Protein AF-A0A4Q9PY47-F1 (afdb_monomer_lite)

pLDDT: mean 70.6, std 14.13, range [43.62, 92.81]

Organism: NCBI:txid114155

Sequence (101 aa):
MMPSHHVLSIPSIPAPPPISRPSSLVEDSPKKPLTLACFFCRKRKIACQSPPASSRDRTCNQCAKRKLKCVYPSTSRRGIRPRVYDVIDEPYRRPALPLSH

Radius of gyration: 27.5 Å; chains: 1; bounding box: 55×86×50 Å

Foldseek 3Di:
DDDDDDPDDDPPDPDPDPPPDPPPPPPPPVPPPPFAAWPVCVVVVHDFDFDPPPDPQSATPVCVVVVHRTHGDPDDPPPDDPDPVNVVPCPDDDDDDDDDD

Secondary structure (DSSP, 8-state):
--------PPP-PPPPP-----------S------PPPHHHHHHT----PPPTT-TT---HHHHTTT------SS--TT-PPPGGGGTT-TTS--------

Structure (mmCIF, N/CA/C/O backbone):
data_AF-A0A4Q9PY47-F1
#
_entry.id   AF-A0A4Q9PY47-F1
#
loop_
_atom_site.group_PDB
_atom_site.id
_atom_site.type_symbol
_atom_site.label_atom_id
_atom_site.label_alt_id
_atom_site.label_comp_id
_atom_site.label_asym_id
_atom_site.label_entity_id
_atom_site.label_seq_id
_atom_site.pdbx_PDB_ins_code
_atom_site.Cartn_x
_atom_site.Cartn_y
_atom_site.Cartn_z
_atom_site.occupancy
_atom_site.B_iso_or_equiv
_atom_site.auth_seq_id
_atom_site.auth_comp_id
_atom_site.auth_asym_id
_atom_site.auth_atom_id
_atom_site.pdbx_PDB_model_num
ATOM 1 N N . MET A 1 1 ? -2.236 62.092 -21.801 1.00 59.41 1 MET A N 1
ATOM 2 C CA . MET A 1 1 ? -0.802 61.743 -21.690 1.00 59.41 1 MET A CA 1
ATOM 3 C C . MET A 1 1 ? -0.688 60.806 -20.491 1.00 59.41 1 MET A C 1
ATOM 5 O O . MET A 1 1 ? -1.135 61.198 -19.424 1.00 59.41 1 MET A O 1
ATOM 9 N N . MET A 1 2 ? -0.288 59.545 -20.679 1.00 57.28 2 MET A N 1
ATOM 10 C CA . MET A 1 2 ? -0.333 58.509 -19.626 1.00 57.28 2 MET A CA 1
ATOM 11 C C . MET A 1 2 ? 0.831 58.659 -18.630 1.00 57.28 2 MET A C 1
ATOM 13 O O . MET A 1 2 ? 1.906 59.088 -19.051 1.00 57.28 2 MET A O 1
ATOM 17 N N . PRO A 1 3 ? 0.660 58.309 -17.340 1.00 64.12 3 PRO A N 1
ATOM 18 C CA . PRO A 1 3 ? 1.744 58.362 -16.366 1.00 64.12 3 PRO A CA 1
ATOM 19 C C . PRO A 1 3 ? 2.760 57.240 -16.624 1.00 64.12 3 PRO A C 1
ATOM 21 O O . PRO A 1 3 ? 2.416 56.060 -16.678 1.00 64.12 3 PRO A O 1
ATOM 24 N N . SER A 1 4 ? 4.029 57.617 -16.784 1.00 62.66 4 SER A N 1
ATOM 25 C CA . SER A 1 4 ? 5.147 56.680 -16.903 1.00 62.66 4 SER A CA 1
ATOM 26 C C . SER A 1 4 ? 5.374 55.963 -15.574 1.00 62.66 4 SER A C 1
ATOM 28 O O . SER A 1 4 ? 5.836 56.562 -14.604 1.00 62.66 4 SER A O 1
ATOM 30 N N . HIS A 1 5 ? 5.072 54.669 -15.525 1.00 64.31 5 HIS A N 1
ATOM 31 C CA . HIS A 1 5 ? 5.438 53.822 -14.395 1.00 64.31 5 HIS A CA 1
ATOM 32 C C . HIS A 1 5 ? 6.941 53.525 -14.457 1.00 64.31 5 HIS A C 1
ATOM 34 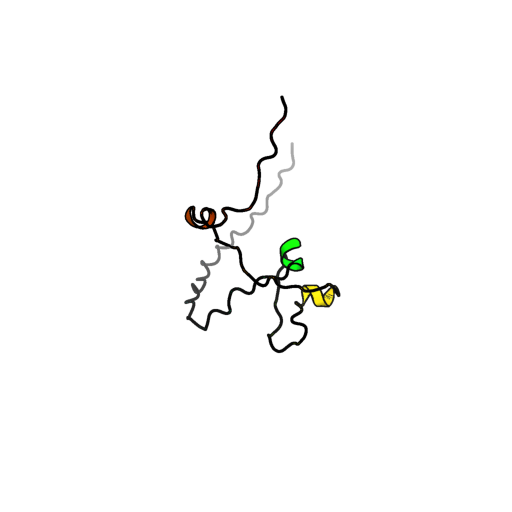O O . HIS A 1 5 ? 7.410 52.832 -15.360 1.00 64.31 5 HIS A O 1
ATOM 40 N N . HIS A 1 6 ? 7.707 54.053 -13.502 1.00 67.94 6 HIS A N 1
ATOM 41 C CA . HIS A 1 6 ? 9.121 53.726 -13.355 1.00 67.94 6 HIS A CA 1
ATOM 42 C C . HIS A 1 6 ? 9.232 52.331 -12.729 1.00 67.94 6 HIS A C 1
ATOM 44 O O . HIS A 1 6 ? 9.013 52.152 -11.532 1.00 67.94 6 HIS A O 1
ATOM 50 N N . VAL A 1 7 ? 9.524 51.320 -13.547 1.00 66.19 7 VAL A N 1
ATOM 51 C CA . VAL A 1 7 ? 9.796 49.963 -13.063 1.00 66.19 7 VAL A CA 1
ATOM 52 C C . VAL A 1 7 ? 11.109 50.024 -12.284 1.00 66.19 7 VAL A C 1
ATOM 54 O O . VAL A 1 7 ? 12.157 50.305 -12.861 1.00 66.19 7 VAL A O 1
ATOM 57 N N . LEU A 1 8 ? 11.065 49.831 -10.962 1.00 69.81 8 LEU A N 1
ATOM 58 C CA . LEU A 1 8 ? 12.286 49.644 -10.180 1.00 69.81 8 LEU A CA 1
ATOM 59 C C . LEU A 1 8 ? 12.949 48.352 -10.667 1.00 69.81 8 LEU A C 1
ATOM 61 O O . LEU A 1 8 ? 12.390 47.265 -10.520 1.00 69.81 8 LEU A O 1
ATOM 65 N N . SER A 1 9 ? 14.123 48.486 -11.279 1.00 68.94 9 SER A N 1
ATOM 66 C CA . SER A 1 9 ? 14.934 47.367 -11.745 1.00 68.94 9 SER A CA 1
ATOM 67 C C . SER A 1 9 ? 15.234 46.423 -10.583 1.00 68.94 9 SER A C 1
ATOM 69 O O . SER A 1 9 ? 15.855 46.818 -9.596 1.00 68.94 9 SER A O 1
ATOM 71 N N . ILE A 1 10 ? 14.786 45.172 -10.695 1.00 70.56 10 ILE A N 1
ATOM 72 C CA . ILE A 1 10 ? 15.115 44.121 -9.730 1.00 70.56 10 ILE A CA 1
ATOM 73 C C . ILE A 1 10 ? 16.640 43.930 -9.777 1.00 70.56 10 ILE A C 1
ATOM 75 O O . ILE A 1 10 ? 17.176 43.720 -10.869 1.00 70.56 10 ILE A O 1
ATOM 79 N N . PRO A 1 11 ? 17.365 44.006 -8.645 1.00 66.25 11 PRO A N 1
ATOM 80 C CA . PRO A 1 11 ? 18.789 43.709 -8.636 1.00 66.25 11 PRO A CA 1
ATOM 81 C C . PRO A 1 11 ? 18.995 42.265 -9.100 1.00 66.25 11 PRO A C 1
ATOM 83 O O . PRO A 1 11 ? 18.424 41.329 -8.540 1.00 66.25 11 PRO A O 1
ATOM 86 N N . SER A 1 12 ? 19.787 42.098 -10.158 1.00 68.81 12 SER A N 1
ATOM 87 C CA . SER A 1 12 ? 20.121 40.791 -10.715 1.00 68.81 12 SER A CA 1
ATOM 88 C C . SER A 1 12 ? 21.037 40.068 -9.731 1.00 68.81 12 SER A C 1
ATOM 90 O O . SER A 1 12 ? 22.237 40.335 -9.663 1.00 68.81 12 SER A O 1
ATOM 92 N N . ILE A 1 13 ? 20.453 39.211 -8.894 1.00 71.94 13 ILE A N 1
ATOM 93 C CA . ILE A 1 13 ? 21.208 38.365 -7.972 1.00 71.94 13 ILE A CA 1
ATOM 94 C C . ILE A 1 13 ? 21.924 37.314 -8.833 1.00 71.94 13 ILE A C 1
ATOM 96 O O . ILE A 1 13 ? 21.249 36.598 -9.579 1.00 71.94 13 ILE A O 1
ATOM 100 N N . PRO A 1 14 ? 23.263 37.199 -8.766 1.00 72.50 14 PRO A N 1
ATOM 101 C CA . PRO A 1 14 ? 23.972 36.150 -9.482 1.00 72.50 14 PRO A CA 1
ATOM 102 C C . PRO A 1 14 ? 23.439 34.789 -9.029 1.00 72.50 14 PRO A C 1
ATOM 104 O O . PRO A 1 14 ? 23.306 34.529 -7.830 1.00 72.50 14 PRO A O 1
ATOM 107 N N . ALA A 1 15 ? 23.090 33.941 -9.999 1.00 68.56 15 ALA A N 1
ATOM 108 C CA . ALA A 1 15 ? 22.576 32.608 -9.726 1.00 68.56 15 ALA A CA 1
ATOM 109 C C . ALA A 1 15 ? 23.551 31.867 -8.793 1.00 68.56 15 ALA A C 1
ATOM 111 O O . ALA A 1 15 ? 24.761 31.891 -9.044 1.00 68.56 15 ALA A O 1
ATOM 112 N N . PRO A 1 16 ? 23.060 31.226 -7.715 1.00 72.75 16 PRO A N 1
ATOM 113 C CA . PRO A 1 16 ? 23.928 30.442 -6.853 1.00 72.75 16 PRO A CA 1
ATOM 114 C C . PRO A 1 16 ? 24.631 29.368 -7.695 1.00 72.75 16 PRO A C 1
ATOM 116 O O . PRO A 1 16 ? 24.025 28.835 -8.634 1.00 72.75 16 PRO A O 1
ATOM 119 N N . PRO A 1 17 ? 25.896 29.037 -7.382 1.00 74.50 17 PRO A N 1
ATOM 120 C CA . PRO A 1 17 ? 26.606 27.973 -8.077 1.00 74.50 17 PRO A CA 1
ATOM 121 C C . PRO A 1 17 ? 25.778 26.682 -8.024 1.00 74.50 17 PRO A C 1
ATOM 123 O O . PRO A 1 17 ? 25.050 26.466 -7.046 1.00 74.50 17 PRO A O 1
ATOM 126 N N . PRO A 1 18 ? 25.863 25.813 -9.050 1.00 68.31 18 PRO A N 1
ATOM 127 C CA . PRO A 1 18 ? 25.200 24.523 -9.006 1.00 68.31 18 PRO A CA 1
ATOM 128 C C . PRO A 1 18 ? 25.681 23.805 -7.751 1.00 68.31 18 PRO A C 1
ATOM 130 O O . PRO A 1 18 ? 26.853 23.462 -7.625 1.00 68.31 18 PRO A O 1
ATOM 133 N N . ILE A 1 19 ? 24.773 23.627 -6.792 1.00 65.75 19 ILE A N 1
ATOM 134 C CA . ILE A 1 19 ? 25.032 22.808 -5.618 1.00 65.75 19 ILE A CA 1
ATOM 135 C C . ILE A 1 19 ? 25.357 21.433 -6.179 1.00 65.75 19 ILE A C 1
ATOM 137 O O . ILE A 1 19 ? 24.471 20.762 -6.719 1.00 65.75 19 ILE A O 1
ATOM 141 N N . SER A 1 20 ? 26.629 21.047 -6.091 1.00 61.38 20 SER A N 1
ATOM 142 C CA . SER A 1 20 ? 27.090 19.690 -6.326 1.00 61.38 20 SER A CA 1
ATOM 143 C C . SER A 1 20 ? 26.294 18.812 -5.380 1.00 61.38 20 SER A C 1
ATOM 145 O O . SER A 1 20 ? 26.635 18.664 -4.207 1.00 61.38 20 SER A O 1
ATOM 147 N N . ARG A 1 21 ? 25.168 18.272 -5.859 1.00 63.94 21 ARG A N 1
ATOM 148 C CA . ARG A 1 21 ? 24.519 17.171 -5.164 1.00 63.94 21 ARG A CA 1
ATOM 149 C C . ARG A 1 21 ? 25.615 16.129 -5.057 1.00 63.94 21 ARG A C 1
ATOM 151 O O . ARG A 1 21 ? 26.161 15.775 -6.104 1.00 63.94 21 ARG A O 1
ATOM 158 N N . PRO A 1 22 ? 25.966 15.650 -3.854 1.00 54.47 22 PRO A N 1
ATOM 159 C CA . PRO A 1 22 ? 26.692 14.406 -3.796 1.00 54.47 22 PRO A CA 1
ATOM 160 C C . PRO A 1 22 ? 25.776 13.422 -4.516 1.00 54.47 22 PRO A C 1
ATOM 162 O O . PRO A 1 22 ? 24.704 13.079 -4.007 1.00 54.47 22 PRO A O 1
ATOM 165 N N . SER A 1 23 ? 26.140 13.077 -5.757 1.00 52.66 23 SER A N 1
ATOM 166 C CA . SER A 1 23 ? 25.693 11.872 -6.433 1.00 52.66 23 SER A CA 1
ATOM 167 C C . SER A 1 23 ? 25.967 10.819 -5.400 1.00 52.66 23 SER A C 1
ATOM 169 O O . SER A 1 23 ? 27.128 10.504 -5.156 1.00 52.66 23 SER A O 1
ATOM 171 N N . SER A 1 24 ? 24.927 10.476 -4.640 1.00 53.16 24 SER A N 1
ATOM 172 C CA . SER A 1 24 ? 25.081 9.650 -3.466 1.00 53.16 24 SER A CA 1
ATOM 173 C C . SER A 1 24 ? 25.677 8.384 -4.025 1.00 53.16 24 SER A C 1
ATOM 175 O O . SER A 1 24 ? 25.014 7.680 -4.785 1.00 53.16 24 SER A O 1
ATOM 177 N N . LEU A 1 25 ? 26.967 8.189 -3.756 1.00 52.34 25 LEU A N 1
ATOM 178 C CA . LEU A 1 25 ? 27.621 6.914 -3.874 1.00 52.34 25 LEU A CA 1
ATOM 179 C C . LEU A 1 25 ? 26.739 6.059 -2.983 1.00 52.34 25 LEU A C 1
ATOM 181 O O . LEU A 1 25 ? 26.736 6.210 -1.762 1.00 52.34 25 LEU A O 1
ATOM 185 N N . VAL A 1 26 ? 25.820 5.334 -3.622 1.00 51.16 26 VAL A N 1
ATOM 186 C CA . VAL A 1 26 ? 24.927 4.405 -2.954 1.00 51.16 26 VAL A CA 1
ATOM 187 C C . VAL A 1 26 ? 25.850 3.274 -2.562 1.00 51.16 26 VAL A C 1
ATOM 189 O O . VAL A 1 26 ? 25.965 2.272 -3.261 1.00 51.16 26 VAL A O 1
ATOM 192 N N . GLU A 1 27 ? 26.581 3.514 -1.479 1.00 44.06 27 GLU A N 1
ATOM 193 C CA . GLU A 1 27 ? 27.251 2.499 -0.712 1.00 44.06 27 GLU A CA 1
ATOM 194 C C . GLU A 1 27 ? 26.188 1.439 -0.468 1.00 44.06 27 GLU A C 1
ATOM 196 O O . GLU A 1 27 ? 25.064 1.746 -0.037 1.00 44.06 27 GLU A O 1
ATOM 201 N N . ASP A 1 28 ? 26.513 0.213 -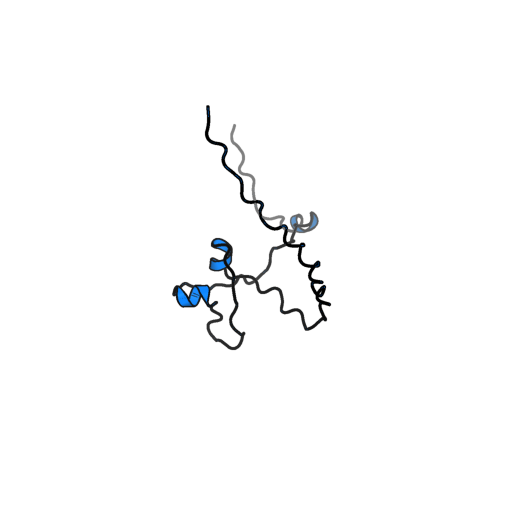0.860 1.00 44.38 28 ASP A N 1
ATOM 202 C CA . ASP A 1 28 ? 25.686 -0.975 -0.707 1.00 44.38 28 ASP A CA 1
ATOM 203 C C . ASP A 1 28 ? 25.585 -1.331 0.790 1.00 44.38 28 ASP A C 1
ATOM 205 O O . ASP A 1 28 ? 25.919 -2.413 1.245 1.00 44.38 28 ASP A O 1
ATOM 209 N N . SER A 1 29 ? 25.140 -0.375 1.608 1.00 47.66 29 SER A N 1
ATOM 210 C CA . SER A 1 29 ? 24.450 -0.673 2.849 1.00 47.66 29 SER A CA 1
ATOM 211 C C . SER A 1 29 ? 23.219 -1.475 2.441 1.00 47.66 29 SER A C 1
ATOM 213 O O . SER A 1 29 ? 22.546 -1.036 1.502 1.00 47.66 29 SER A O 1
ATOM 215 N N . PRO A 1 30 ? 22.923 -2.625 3.081 1.00 45.06 30 PRO A N 1
ATOM 216 C CA . PRO A 1 30 ? 21.910 -3.567 2.616 1.00 45.06 30 PRO A CA 1
ATOM 217 C C . PRO A 1 30 ? 20.649 -2.776 2.319 1.00 45.06 30 PRO A C 1
ATOM 219 O O . PRO A 1 30 ? 20.020 -2.226 3.232 1.00 45.06 30 PRO A O 1
ATOM 222 N N . LYS A 1 31 ? 20.393 -2.586 1.017 1.00 43.62 31 LYS A N 1
ATOM 223 C CA . LYS A 1 31 ? 19.427 -1.619 0.504 1.00 43.62 31 LYS A CA 1
ATOM 224 C C . LYS A 1 31 ? 18.116 -2.008 1.141 1.00 43.62 31 LYS A C 1
ATOM 226 O O . LYS A 1 31 ? 17.548 -3.031 0.767 1.00 43.62 31 LYS A O 1
ATOM 231 N N . LYS A 1 32 ? 17.686 -1.242 2.156 1.00 49.00 32 LYS A N 1
ATOM 232 C CA . LYS A 1 32 ? 16.425 -1.497 2.853 1.00 49.00 32 LYS A CA 1
ATOM 233 C C . LYS A 1 32 ? 15.407 -1.619 1.725 1.00 49.00 32 LYS A C 1
ATOM 235 O O . LYS A 1 32 ? 15.277 -0.645 0.975 1.00 49.00 32 LYS A O 1
ATOM 240 N N . PRO A 1 33 ? 14.811 -2.806 1.507 1.00 55.16 33 PRO A N 1
ATOM 241 C CA . PRO A 1 33 ? 14.022 -3.060 0.314 1.00 55.16 33 PRO A CA 1
ATOM 242 C C . PRO A 1 33 ? 13.002 -1.943 0.234 1.00 55.16 33 PRO A C 1
ATOM 244 O O . PRO A 1 33 ? 12.363 -1.667 1.250 1.00 55.16 33 PRO A O 1
ATOM 247 N N . LEU A 1 34 ? 12.944 -1.255 -0.914 1.00 54.94 34 LEU A N 1
ATOM 248 C CA . LEU A 1 34 ? 12.143 -0.049 -1.116 1.00 54.94 34 LEU A CA 1
ATOM 249 C C . LEU A 1 34 ? 10.778 -0.263 -0.459 1.00 54.94 34 LEU A C 1
ATOM 251 O O . LEU A 1 34 ? 9.957 -1.023 -0.981 1.00 54.94 34 LEU A O 1
ATOM 255 N N . THR A 1 35 ? 10.578 0.308 0.735 1.00 67.38 35 THR A N 1
ATOM 256 C CA . THR A 1 35 ? 9.474 -0.134 1.587 1.00 67.38 35 THR A CA 1
ATOM 257 C C . THR A 1 35 ? 8.198 0.236 0.866 1.00 67.38 35 THR A C 1
ATOM 259 O O . THR A 1 35 ? 7.940 1.421 0.633 1.00 67.38 35 THR A O 1
ATOM 262 N N . LEU A 1 36 ? 7.425 -0.764 0.444 1.00 83.12 36 LEU A N 1
ATOM 263 C CA . LEU A 1 36 ? 6.184 -0.506 -0.263 1.00 83.12 36 LEU A CA 1
ATOM 264 C C . LEU A 1 36 ? 5.310 0.377 0.625 1.00 83.12 36 LEU A C 1
ATOM 266 O O . LEU A 1 36 ? 5.006 0.005 1.748 1.00 83.12 36 LEU A O 1
ATOM 270 N N . ALA A 1 37 ? 4.901 1.548 0.142 1.00 89.50 37 ALA A N 1
ATOM 271 C CA . ALA A 1 37 ? 3.986 2.392 0.902 1.00 89.50 37 ALA A CA 1
ATOM 272 C C . ALA A 1 37 ? 2.670 1.644 1.196 1.00 89.50 37 ALA A C 1
ATOM 274 O O . ALA A 1 37 ? 2.189 0.863 0.364 1.00 89.50 37 ALA A O 1
ATOM 275 N N . CYS A 1 38 ? 2.056 1.920 2.350 1.00 90.06 38 CYS A N 1
ATOM 276 C CA . CYS A 1 38 ? 0.760 1.343 2.703 1.00 90.06 38 CYS A CA 1
ATOM 277 C C . CYS A 1 38 ? -0.333 1.741 1.690 1.00 90.06 38 CYS A C 1
ATOM 279 O O . CYS A 1 38 ? -0.221 2.752 0.984 1.00 90.06 38 CYS A O 1
ATOM 281 N N 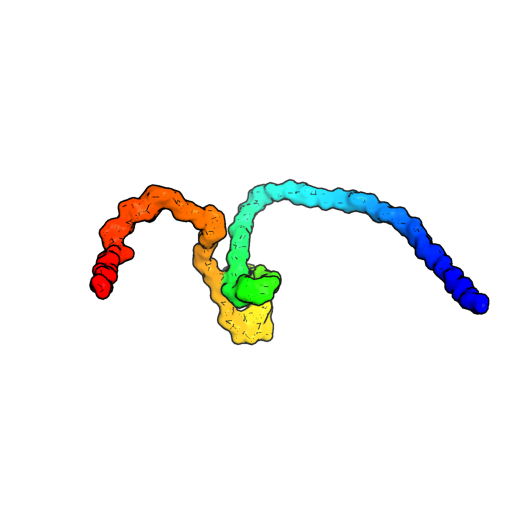. PHE A 1 39 ? -1.421 0.968 1.612 1.00 91.00 39 PHE A N 1
ATOM 282 C CA . PHE A 1 39 ? -2.499 1.216 0.642 1.00 91.00 39 PHE A CA 1
ATOM 283 C C . PHE A 1 39 ? -3.101 2.621 0.749 1.00 91.00 39 PHE A C 1
ATOM 285 O O . PHE A 1 39 ? -3.393 3.251 -0.268 1.00 91.00 39 PHE A O 1
ATOM 292 N N . PHE A 1 40 ? -3.232 3.140 1.968 1.00 92.81 40 PHE A N 1
ATOM 293 C CA . PHE A 1 40 ? -3.757 4.478 2.208 1.00 92.81 40 PHE A CA 1
ATOM 294 C C . PHE A 1 40 ? -2.854 5.568 1.616 1.00 92.81 40 PHE A C 1
ATOM 296 O O . PHE A 1 40 ? -3.321 6.410 0.844 1.00 92.81 40 PHE A O 1
ATOM 303 N N . CYS A 1 41 ? -1.554 5.521 1.918 1.00 92.62 41 CYS A N 1
ATOM 304 C CA . CYS A 1 41 ? -0.597 6.496 1.404 1.00 92.62 41 CYS A CA 1
ATOM 305 C C . CYS A 1 41 ? -0.431 6.389 -0.118 1.00 92.62 41 CYS A C 1
ATOM 307 O O . CYS A 1 41 ? -0.302 7.414 -0.784 1.00 92.62 41 CYS A O 1
ATOM 309 N N . ARG A 1 42 ? -0.538 5.177 -0.690 1.00 91.19 42 ARG A N 1
ATOM 310 C CA . ARG A 1 42 ? -0.585 4.970 -2.149 1.00 91.19 42 ARG A CA 1
ATOM 311 C C . ARG A 1 42 ? -1.807 5.634 -2.783 1.00 91.19 42 ARG A C 1
ATOM 313 O O . ARG A 1 42 ? -1.648 6.351 -3.766 1.00 91.19 42 ARG A O 1
ATOM 320 N N . LYS A 1 43 ? -3.006 5.425 -2.221 1.00 91.06 43 LYS A N 1
ATOM 321 C CA . LYS A 1 43 ? -4.262 5.991 -2.746 1.00 91.06 43 LYS A CA 1
ATOM 322 C C . LYS A 1 43 ? -4.270 7.519 -2.683 1.00 91.06 43 LYS A C 1
ATOM 324 O O . LYS A 1 43 ? -4.743 8.158 -3.614 1.00 91.06 43 LYS A O 1
ATOM 329 N N . ARG A 1 44 ? -3.730 8.101 -1.609 1.00 91.94 44 ARG A N 1
ATOM 330 C CA . ARG A 1 44 ? -3.673 9.561 -1.420 1.00 91.94 44 ARG A CA 1
ATOM 331 C C . ARG A 1 44 ? -2.415 10.230 -1.977 1.00 91.94 44 ARG A C 1
ATOM 333 O O . ARG A 1 44 ? -2.317 11.445 -1.885 1.00 91.94 44 ARG A O 1
ATOM 340 N N . LYS A 1 45 ? -1.473 9.464 -2.542 1.00 92.06 45 LYS A N 1
ATOM 341 C CA . LYS A 1 45 ? -0.183 9.953 -3.063 1.00 92.06 45 LYS A CA 1
ATOM 342 C C . LYS A 1 45 ? 0.589 10.820 -2.056 1.00 92.06 45 LYS A C 1
ATOM 344 O O . LYS A 1 45 ? 1.161 11.842 -2.412 1.00 92.06 45 LYS A O 1
ATOM 349 N N . ILE A 1 46 ? 0.602 10.395 -0.792 1.00 92.19 46 ILE A N 1
ATOM 350 C CA . ILE A 1 46 ? 1.325 11.071 0.296 1.00 92.19 46 ILE A CA 1
ATOM 351 C C . ILE A 1 46 ? 2.546 10.262 0.736 1.00 92.19 46 ILE A C 1
ATOM 353 O O . ILE A 1 46 ? 2.595 9.043 0.553 1.00 92.19 46 ILE A O 1
ATOM 357 N N . ALA A 1 47 ? 3.507 10.940 1.367 1.00 89.69 47 ALA A N 1
ATOM 358 C CA . ALA A 1 47 ? 4.688 10.302 1.938 1.00 89.69 47 ALA A CA 1
ATOM 359 C C . ALA A 1 47 ? 4.304 9.234 2.981 1.00 89.69 47 ALA A C 1
ATOM 361 O O . ALA A 1 47 ? 3.465 9.465 3.858 1.00 89.69 47 ALA A O 1
ATOM 362 N N . CYS A 1 48 ? 4.925 8.057 2.878 1.00 89.94 48 CYS A N 1
ATOM 363 C CA . CYS A 1 48 ? 4.726 6.941 3.795 1.00 89.94 48 CYS A CA 1
ATOM 364 C C . CYS A 1 48 ? 6.020 6.675 4.564 1.00 89.94 48 CYS A C 1
ATOM 366 O O . CYS A 1 48 ? 6.873 5.925 4.097 1.00 89.94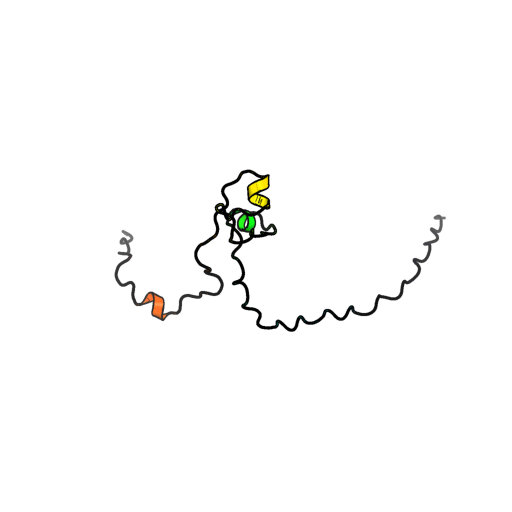 48 CYS A O 1
ATOM 368 N N . GLN A 1 49 ? 6.141 7.270 5.750 1.00 83.56 49 GLN A N 1
ATOM 369 C CA . GLN A 1 49 ? 7.230 6.960 6.673 1.00 83.56 49 GLN A CA 1
ATOM 370 C C . GLN A 1 49 ? 6.858 5.704 7.470 1.00 83.56 49 GLN A C 1
ATOM 372 O O . GLN A 1 49 ? 6.015 5.757 8.373 1.00 83.56 49 GLN A O 1
ATOM 377 N N . SER A 1 50 ? 7.441 4.569 7.086 1.00 68.50 50 SER A N 1
ATOM 378 C CA . SER A 1 50 ? 7.301 3.306 7.813 1.00 68.50 50 SER A CA 1
ATOM 379 C C . SER A 1 50 ? 7.977 3.429 9.187 1.00 68.50 50 SER A C 1
ATOM 381 O O . SER A 1 50 ? 9.110 3.912 9.243 1.00 68.50 50 SER A O 1
ATOM 383 N N . PRO A 1 51 ? 7.329 3.028 10.295 1.00 68.69 51 PRO A N 1
ATOM 384 C CA . PRO A 1 51 ? 7.977 3.011 11.604 1.00 68.69 51 PRO A CA 1
ATOM 385 C C . PRO A 1 51 ? 9.080 1.947 11.645 1.00 68.69 51 PRO A C 1
ATOM 387 O O . PRO A 1 51 ? 9.050 1.007 10.843 1.00 68.69 51 PRO A O 1
ATOM 390 N N . PRO A 1 52 ? 10.021 2.039 12.599 1.00 65.19 52 PRO A N 1
ATOM 391 C CA . PRO A 1 52 ? 10.997 0.982 12.824 1.00 65.19 52 PRO A CA 1
ATOM 392 C C . PRO A 1 52 ? 10.305 -0.369 13.075 1.00 65.19 52 PRO A C 1
ATOM 394 O O . PRO A 1 52 ? 9.250 -0.457 13.716 1.00 65.19 52 PRO A O 1
ATOM 397 N N . ALA A 1 53 ? 10.921 -1.430 12.547 1.00 59.44 53 ALA A N 1
ATOM 398 C CA . ALA A 1 53 ? 10.383 -2.792 12.506 1.00 59.44 53 ALA A CA 1
ATOM 399 C C . ALA A 1 53 ? 10.138 -3.434 13.888 1.00 59.44 53 ALA A C 1
ATOM 401 O O . ALA A 1 53 ? 9.523 -4.495 13.956 1.00 59.44 53 ALA A O 1
ATOM 402 N N . SER A 1 54 ? 10.588 -2.791 14.970 1.00 60.41 54 SER A N 1
ATOM 403 C CA . SER A 1 54 ? 10.394 -3.201 16.365 1.00 60.41 54 SER A CA 1
ATOM 404 C C . SER A 1 54 ? 8.997 -2.896 16.923 1.00 60.41 54 SER A C 1
ATOM 406 O O . SER A 1 54 ? 8.654 -3.372 18.002 1.00 60.41 54 SER A O 1
ATOM 408 N N . SER A 1 55 ? 8.175 -2.117 16.212 1.00 61.97 55 SER A N 1
ATOM 409 C CA . SER A 1 55 ? 6.806 -1.808 16.641 1.00 61.97 55 SER A CA 1
ATOM 410 C C . SER A 1 55 ? 5.819 -2.900 16.210 1.00 61.97 55 SER A C 1
ATOM 412 O O . SER A 1 55 ? 5.725 -3.233 15.025 1.00 61.97 55 SER A O 1
ATOM 414 N N . ARG A 1 56 ? 5.053 -3.443 17.169 1.00 60.97 56 ARG A N 1
ATOM 415 C CA . ARG A 1 56 ? 4.055 -4.508 16.931 1.00 60.97 56 ARG A CA 1
ATOM 416 C C . ARG A 1 56 ? 3.011 -4.128 15.877 1.00 60.97 56 ARG A C 1
ATOM 418 O O . ARG A 1 56 ? 2.582 -4.985 15.113 1.00 60.97 56 ARG A O 1
ATOM 425 N N . ASP A 1 57 ? 2.678 -2.843 15.774 1.00 66.56 57 ASP A N 1
ATOM 426 C CA . ASP A 1 57 ? 1.583 -2.380 14.918 1.00 66.56 57 ASP A CA 1
ATOM 427 C C . ASP A 1 57 ? 2.005 -1.975 13.500 1.00 66.56 57 ASP A C 1
ATOM 429 O O . ASP A 1 57 ? 1.131 -1.684 12.681 1.00 66.56 57 ASP A O 1
ATOM 433 N N . ARG A 1 58 ? 3.318 -1.909 13.198 1.00 73.75 58 ARG A N 1
ATOM 434 C CA . ARG A 1 58 ? 3.909 -1.489 11.901 1.00 73.75 58 ARG A CA 1
ATOM 435 C C . ARG A 1 58 ? 3.179 -0.316 11.208 1.00 73.75 58 ARG A C 1
ATOM 437 O O . ARG A 1 58 ? 3.229 -0.177 9.990 1.00 73.75 58 ARG A O 1
ATOM 444 N N . THR A 1 59 ? 2.489 0.547 11.952 1.00 86.69 59 THR A N 1
ATOM 445 C CA . THR A 1 59 ? 1.528 1.520 11.412 1.00 86.69 59 THR A CA 1
ATOM 446 C C . THR A 1 59 ? 2.221 2.841 11.114 1.00 86.69 59 THR A C 1
ATOM 448 O O . THR A 1 59 ? 2.774 3.457 12.017 1.00 86.69 59 THR A O 1
ATOM 451 N N . CYS A 1 60 ? 2.191 3.317 9.863 1.00 88.62 60 CYS A N 1
ATOM 452 C CA . CYS A 1 60 ? 2.860 4.574 9.508 1.00 88.62 60 CYS A CA 1
ATOM 453 C C . CYS A 1 60 ? 2.263 5.777 10.252 1.00 88.62 60 CYS A C 1
ATOM 455 O O . CYS A 1 60 ? 1.070 5.807 10.565 1.00 88.62 60 CYS A O 1
ATOM 457 N N . ASN A 1 61 ? 3.077 6.814 10.464 1.00 88.31 61 ASN A N 1
ATOM 458 C CA . ASN A 1 61 ? 2.680 8.015 11.212 1.00 88.31 61 ASN A CA 1
ATOM 459 C C . ASN A 1 61 ? 1.415 8.683 10.622 1.00 88.31 61 ASN A C 1
ATOM 461 O O . ASN A 1 61 ? 0.527 9.142 11.338 1.00 88.31 61 ASN A O 1
ATOM 465 N N . GLN A 1 62 ? 1.270 8.643 9.292 1.00 89.81 62 GLN A N 1
ATOM 466 C CA . GLN A 1 62 ? 0.104 9.196 8.597 1.00 89.81 62 GLN A CA 1
ATOM 467 C C . GLN A 1 62 ? -1.200 8.446 8.883 1.00 89.81 62 GLN A C 1
ATOM 469 O O . GLN A 1 62 ? -2.262 9.078 8.896 1.00 89.81 62 GLN A O 1
ATOM 474 N N . CYS A 1 63 ? -1.129 7.128 9.070 1.00 90.81 63 CYS A N 1
ATOM 475 C CA . CYS A 1 63 ? -2.268 6.295 9.439 1.00 90.81 63 CYS A CA 1
ATOM 476 C C . CYS A 1 63 ? -2.541 6.369 10.944 1.00 90.81 63 CYS A C 1
ATOM 478 O O . CYS A 1 63 ? -3.704 6.490 11.317 1.00 90.81 63 CYS A O 1
ATOM 480 N N . ALA A 1 64 ? -1.496 6.400 11.781 1.00 88.94 64 ALA A N 1
ATOM 481 C CA . ALA A 1 64 ? -1.608 6.545 13.234 1.00 88.94 64 ALA A CA 1
ATOM 482 C C . ALA A 1 64 ? -2.361 7.827 13.622 1.00 88.94 64 ALA A C 1
ATOM 484 O O . ALA A 1 64 ? -3.373 7.770 14.315 1.00 88.94 64 ALA A O 1
ATOM 485 N N . LYS A 1 65 ? -1.944 8.981 13.078 1.00 89.38 65 LYS A N 1
ATOM 486 C CA . LYS A 1 65 ? -2.594 10.281 13.328 1.00 89.38 65 LYS A CA 1
ATOM 487 C C . LYS A 1 65 ? -4.068 10.312 12.927 1.00 89.38 65 LYS A C 1
ATOM 489 O O . LYS A 1 65 ? -4.858 11.031 13.523 1.00 89.38 65 LYS A O 1
ATOM 494 N N . ARG A 1 66 ? -4.434 9.548 11.896 1.00 89.56 66 ARG A N 1
ATOM 495 C CA . ARG A 1 66 ? -5.803 9.486 11.366 1.00 89.56 66 ARG A CA 1
ATOM 496 C C . ARG A 1 66 ? -6.619 8.335 11.949 1.00 89.56 66 ARG A C 1
ATOM 498 O O . ARG A 1 66 ? -7.781 8.206 11.584 1.00 89.56 66 ARG A O 1
ATOM 505 N N . LYS A 1 67 ? -6.015 7.504 12.808 1.00 88.50 67 LYS A N 1
ATOM 506 C CA . LYS A 1 67 ? -6.612 6.285 13.371 1.00 88.50 67 LYS A CA 1
ATOM 507 C C . LYS A 1 67 ? -7.213 5.371 12.289 1.00 88.50 67 LYS A C 1
ATOM 509 O O . LYS A 1 67 ? -8.282 4.800 12.460 1.00 88.50 67 LYS A O 1
ATOM 514 N N . LEU A 1 68 ? -6.529 5.262 11.145 1.00 89.06 68 LEU A N 1
ATOM 515 C CA . LEU A 1 68 ? -6.953 4.430 10.015 1.00 89.06 68 LEU A CA 1
ATOM 516 C C . LEU A 1 68 ? -6.137 3.142 9.936 1.00 89.06 68 LEU A C 1
ATOM 518 O O . LEU A 1 68 ? -4.951 3.120 10.264 1.00 89.06 68 LEU A O 1
ATOM 522 N N . LYS A 1 69 ? -6.758 2.088 9.396 1.00 88.56 69 LYS A N 1
ATOM 523 C CA . LYS A 1 69 ? -6.112 0.790 9.183 1.00 88.56 69 LYS A CA 1
ATOM 524 C C . LYS A 1 69 ? -4.900 0.929 8.252 1.00 88.56 69 LYS A C 1
ATOM 526 O O . LYS A 1 69 ? -5.039 1.277 7.077 1.00 88.56 69 LYS A O 1
ATOM 531 N N . CYS A 1 70 ? -3.710 0.625 8.767 1.00 90.19 70 CYS A N 1
ATOM 532 C CA . CYS A 1 70 ? -2.466 0.682 8.008 1.00 90.19 70 CYS A CA 1
ATOM 533 C C . CYS A 1 70 ? -2.088 -0.705 7.487 1.00 90.19 70 CYS A C 1
ATOM 535 O O . CYS A 1 70 ? -1.520 -1.515 8.208 1.00 90.19 70 CYS A O 1
ATOM 537 N N . VAL A 1 71 ? -2.395 -0.974 6.216 1.00 89.12 71 VAL A N 1
ATOM 538 C CA . VAL A 1 71 ? -2.063 -2.251 5.568 1.00 89.12 71 VAL A CA 1
ATOM 539 C C . VAL A 1 71 ? -0.997 -2.025 4.501 1.00 89.12 71 VAL A C 1
ATOM 541 O O . VAL A 1 71 ? -1.174 -1.205 3.593 1.00 89.12 71 VAL A O 1
ATOM 544 N N . TYR A 1 72 ? 0.108 -2.755 4.619 1.00 87.12 72 TYR A N 1
ATOM 545 C CA . TYR A 1 72 ? 1.185 -2.790 3.634 1.00 87.12 72 TYR A CA 1
ATOM 546 C C . TYR A 1 72 ? 0.924 -3.916 2.628 1.00 87.12 72 TYR A C 1
ATOM 548 O O . TYR A 1 72 ? 0.477 -4.990 3.030 1.00 87.12 72 TYR A O 1
ATOM 556 N N . PRO A 1 73 ? 1.166 -3.703 1.324 1.00 86.31 73 PRO A N 1
ATOM 557 C CA . PRO A 1 73 ? 1.111 -4.792 0.356 1.00 86.31 73 PRO A CA 1
ATOM 558 C C . PRO A 1 73 ? 2.232 -5.805 0.636 1.00 86.31 73 PRO A C 1
ATOM 560 O O . PRO A 1 73 ? 3.362 -5.413 0.921 1.00 86.31 73 PRO A O 1
ATOM 563 N N . SER A 1 74 ? 1.915 -7.096 0.529 1.00 79.44 74 SER A N 1
ATOM 564 C CA . SER A 1 74 ? 2.865 -8.197 0.737 1.00 79.44 74 SER A CA 1
ATOM 565 C C . SER A 1 74 ? 3.871 -8.336 -0.407 1.00 79.44 74 SER A C 1
ATOM 567 O O . SER A 1 74 ? 5.022 -8.686 -0.170 1.00 79.44 74 SER A O 1
ATOM 569 N N . THR A 1 75 ? 3.460 -8.029 -1.641 1.00 78.38 75 THR A N 1
ATOM 570 C CA . THR A 1 75 ? 4.287 -8.174 -2.846 1.00 78.38 75 THR A CA 1
ATOM 571 C C . THR A 1 75 ? 4.295 -6.907 -3.703 1.00 78.38 75 THR A C 1
ATOM 573 O O . THR A 1 75 ? 3.309 -6.163 -3.799 1.00 78.38 75 THR A O 1
ATOM 576 N N . SER A 1 76 ? 5.433 -6.645 -4.355 1.00 75.06 76 SER A N 1
ATOM 577 C CA . SER A 1 76 ? 5.546 -5.617 -5.391 1.00 75.06 76 SER A CA 1
ATOM 578 C C . SER A 1 76 ? 5.229 -6.231 -6.751 1.00 75.06 76 SER A C 1
ATOM 580 O O . SER A 1 76 ? 5.925 -7.134 -7.191 1.00 75.06 76 SER A O 1
ATOM 582 N N . ARG A 1 77 ? 4.217 -5.704 -7.448 1.00 73.62 77 ARG A N 1
ATOM 583 C CA . ARG A 1 77 ? 3.957 -6.010 -8.871 1.00 73.62 77 ARG A CA 1
ATOM 584 C C . ARG A 1 77 ? 4.542 -4.965 -9.824 1.00 73.62 77 ARG A C 1
ATOM 586 O O . ARG A 1 77 ? 4.187 -4.912 -10.996 1.00 73.62 77 ARG A O 1
ATOM 593 N N . ARG A 1 78 ? 5.393 -4.067 -9.319 1.00 71.00 78 ARG A N 1
ATOM 594 C CA . ARG A 1 78 ? 6.037 -3.059 -10.170 1.00 71.00 78 ARG A CA 1
ATOM 595 C C . ARG A 1 78 ? 7.032 -3.759 -11.093 1.00 71.00 78 ARG A C 1
ATOM 597 O O . ARG A 1 78 ? 7.833 -4.550 -10.616 1.00 71.00 78 ARG A O 1
ATOM 604 N N . GLY A 1 79 ? 6.978 -3.453 -12.386 1.00 73.75 79 GLY A N 1
ATOM 605 C CA . GLY A 1 79 ? 7.922 -3.979 -13.378 1.00 73.75 79 GLY A CA 1
ATOM 606 C C . GLY A 1 79 ? 7.665 -5.416 -13.839 1.00 73.75 79 GLY A C 1
ATOM 607 O O . GLY A 1 79 ? 8.347 -5.866 -14.753 1.00 73.75 79 GLY A O 1
ATOM 608 N N . ILE A 1 80 ? 6.674 -6.121 -13.279 1.00 77.94 80 ILE A N 1
ATOM 609 C CA . ILE A 1 80 ? 6.296 -7.456 -13.756 1.00 77.94 80 ILE A CA 1
ATOM 610 C C . ILE A 1 80 ? 5.448 -7.284 -15.019 1.00 77.94 80 ILE A C 1
ATOM 612 O O . ILE A 1 80 ? 4.282 -6.896 -14.944 1.00 77.94 80 ILE A O 1
ATOM 616 N N . ARG A 1 81 ? 6.048 -7.547 -16.183 1.00 79.94 81 ARG A N 1
ATOM 617 C CA . ARG A 1 81 ? 5.314 -7.831 -17.419 1.00 79.94 81 ARG A CA 1
ATOM 618 C C . ARG A 1 81 ? 5.184 -9.352 -17.514 1.00 79.94 81 ARG A C 1
ATOM 620 O O . ARG A 1 81 ? 6.232 -9.997 -17.468 1.00 79.94 81 ARG A O 1
ATOM 627 N N . PRO A 1 82 ? 3.967 -9.915 -17.613 1.00 73.31 82 PRO A N 1
ATOM 628 C CA . PRO A 1 82 ? 3.826 -11.345 -17.863 1.00 73.31 82 PRO A CA 1
ATOM 629 C C . PRO A 1 82 ? 4.601 -11.676 -19.139 1.00 73.31 82 PRO A C 1
ATOM 631 O O . PRO A 1 82 ? 4.447 -10.984 -20.153 1.00 73.31 82 PRO A O 1
ATOM 634 N N . ARG A 1 83 ? 5.502 -12.657 -19.074 1.00 72.94 83 ARG A N 1
ATOM 635 C CA . ARG A 1 83 ? 6.164 -13.148 -20.280 1.00 72.94 83 ARG A CA 1
ATOM 636 C C . ARG A 1 83 ? 5.172 -14.064 -20.992 1.00 72.94 83 ARG A C 1
ATOM 638 O O . ARG A 1 83 ? 4.337 -14.695 -20.358 1.00 72.94 83 ARG A O 1
ATOM 645 N N . VAL A 1 84 ? 5.265 -14.141 -22.318 1.00 66.88 84 VAL A N 1
ATOM 646 C CA . VAL A 1 84 ? 4.352 -14.947 -23.153 1.00 66.88 84 VAL A CA 1
ATOM 647 C C . VAL A 1 84 ? 4.270 -16.408 -22.678 1.00 66.88 84 VAL A C 1
ATOM 649 O O . VAL A 1 84 ? 3.217 -17.021 -22.796 1.00 66.88 84 VAL A O 1
ATOM 652 N N . TYR A 1 85 ? 5.335 -16.940 -22.068 1.00 64.81 85 TYR A N 1
ATOM 653 C CA . TYR A 1 85 ? 5.356 -18.297 -21.519 1.00 64.81 85 TYR A CA 1
ATOM 654 C C . TYR A 1 85 ? 4.564 -18.481 -20.211 1.00 64.81 85 TYR A C 1
ATOM 656 O O . TYR A 1 85 ? 4.122 -19.592 -19.953 1.00 64.81 85 TYR A O 1
ATOM 664 N N . ASP A 1 86 ? 4.331 -17.432 -19.409 1.00 60.34 86 ASP A N 1
ATOM 66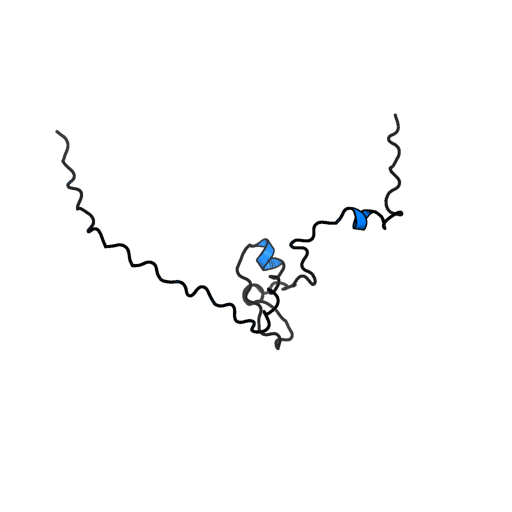5 C CA . ASP A 1 86 ? 3.561 -17.533 -18.152 1.00 60.34 86 ASP A CA 1
ATOM 666 C C . ASP A 1 86 ? 2.057 -17.765 -18.410 1.00 60.34 86 ASP A C 1
ATOM 668 O O . ASP A 1 86 ? 1.313 -18.135 -17.509 1.00 60.34 86 ASP A O 1
ATOM 672 N N . VAL A 1 87 ? 1.595 -17.530 -19.645 1.00 59.44 87 VAL A N 1
ATOM 673 C CA . VAL A 1 87 ? 0.196 -17.721 -20.071 1.00 59.44 87 VAL A CA 1
ATOM 674 C C . VAL A 1 87 ? -0.077 -19.175 -20.483 1.00 59.44 87 VAL A C 1
ATOM 676 O O . VAL A 1 87 ? -1.230 -19.587 -20.558 1.00 59.44 87 VAL A O 1
ATOM 679 N N . ILE A 1 88 ? 0.970 -19.961 -20.750 1.00 58.81 88 ILE A N 1
ATOM 680 C CA . ILE A 1 88 ? 0.851 -21.296 -21.355 1.00 58.81 88 ILE A CA 1
ATOM 681 C C . ILE A 1 88 ? 0.544 -22.377 -20.295 1.00 58.81 88 ILE A C 1
ATOM 683 O O . ILE A 1 88 ? 0.012 -23.426 -20.645 1.00 58.81 88 ILE A O 1
ATOM 687 N N . ASP A 1 89 ? 0.773 -22.099 -19.005 1.00 52.28 89 ASP A N 1
ATOM 688 C CA . ASP A 1 89 ? 0.558 -23.050 -17.894 1.00 52.28 89 ASP A CA 1
ATOM 689 C C . ASP A 1 89 ? -0.814 -22.914 -17.188 1.00 52.28 89 ASP A C 1
ATOM 691 O O . ASP A 1 89 ? -1.039 -23.506 -16.141 1.00 52.28 89 ASP A O 1
ATOM 695 N N . GLU A 1 90 ? -1.774 -22.168 -17.754 1.00 53.84 90 GLU A N 1
ATOM 696 C CA . GLU A 1 90 ? -3.169 -22.118 -17.260 1.00 53.84 90 GLU A CA 1
ATOM 697 C C . GLU A 1 90 ? -4.169 -22.662 -18.305 1.00 53.84 90 GLU A C 1
ATOM 699 O O . GLU A 1 90 ? -4.994 -21.918 -18.846 1.00 53.84 90 GLU A O 1
ATOM 704 N N . PRO A 1 91 ? -4.157 -23.977 -18.609 1.00 52.00 91 PRO A N 1
ATOM 705 C CA . PRO A 1 91 ? -5.106 -24.574 -19.549 1.00 52.00 91 PRO A CA 1
ATOM 706 C C . PRO A 1 91 ? -6.558 -24.676 -19.028 1.00 52.00 91 PRO A C 1
ATOM 708 O O . PRO A 1 91 ? -7.398 -25.249 -19.717 1.00 52.00 91 PRO A O 1
ATOM 711 N N . TYR A 1 92 ? -6.908 -24.127 -17.853 1.00 58.97 92 TYR A N 1
ATOM 712 C CA . TYR A 1 92 ? -8.205 -24.398 -17.205 1.00 58.97 92 TYR A CA 1
ATOM 713 C C . TYR A 1 92 ? -8.977 -23.187 -16.653 1.00 58.97 92 TYR A C 1
ATOM 715 O O . TYR A 1 92 ? -9.689 -23.319 -15.655 1.00 58.97 92 TYR A O 1
ATOM 723 N N . ARG A 1 93 ? -8.976 -22.014 -17.311 1.00 61.50 93 ARG A N 1
ATOM 724 C CA . ARG A 1 93 ? -9.984 -20.983 -16.960 1.00 61.50 93 ARG A CA 1
ATOM 725 C C . ARG A 1 93 ? -10.448 -20.035 -18.072 1.00 61.50 93 ARG A C 1
ATOM 727 O O . ARG A 1 93 ? -10.239 -18.830 -17.991 1.00 61.50 93 ARG A O 1
ATOM 734 N N . ARG A 1 94 ? -11.233 -20.556 -19.024 1.00 56.66 94 ARG A N 1
ATOM 735 C CA . ARG A 1 94 ? -12.598 -20.064 -19.355 1.00 56.66 94 ARG A CA 1
ATOM 736 C C . ARG A 1 94 ? -13.171 -20.848 -20.542 1.00 56.66 94 ARG A C 1
ATOM 738 O O . ARG A 1 94 ? -12.663 -20.683 -21.647 1.00 56.66 94 ARG A O 1
ATOM 745 N N . PRO A 1 95 ? -14.267 -21.608 -20.386 1.00 54.28 95 PRO A N 1
ATOM 746 C CA . PRO A 1 95 ? -15.116 -21.906 -21.529 1.00 54.28 95 PRO A CA 1
ATOM 747 C C . PRO A 1 95 ? -15.676 -20.573 -22.035 1.00 54.28 95 PRO A C 1
ATOM 749 O O . PRO A 1 95 ? -16.322 -19.838 -21.281 1.00 54.28 95 PRO A O 1
ATOM 752 N N . ALA A 1 96 ? -15.377 -20.225 -23.285 1.00 60.09 96 ALA A N 1
ATOM 753 C CA . ALA A 1 96 ? -16.097 -19.169 -23.974 1.00 60.09 96 ALA A CA 1
ATOM 754 C C . ALA A 1 96 ? -17.567 -19.604 -24.056 1.00 60.09 96 ALA A C 1
ATOM 756 O O . ALA A 1 96 ? -17.882 -20.628 -24.659 1.00 60.09 96 ALA A O 1
ATOM 757 N N . LEU A 1 97 ? -18.454 -18.861 -23.392 1.00 66.88 97 LEU A N 1
ATOM 758 C CA . LEU A 1 97 ? -19.892 -18.987 -23.609 1.00 66.88 97 LEU A CA 1
ATOM 759 C C . LEU A 1 97 ? -20.162 -18.750 -25.104 1.00 66.88 97 LEU A C 1
ATOM 761 O O . LEU A 1 97 ? -19.681 -17.742 -25.632 1.00 66.88 97 LEU A O 1
ATOM 765 N N . PRO A 1 98 ? -20.891 -19.642 -25.793 1.00 60.03 98 PRO A N 1
ATOM 766 C CA . PRO A 1 98 ? -21.228 -19.422 -27.186 1.00 60.03 98 PRO A CA 1
ATOM 767 C C . PRO A 1 98 ? -22.181 -18.229 -27.278 1.00 60.03 98 PRO A C 1
ATOM 769 O O . PRO A 1 98 ? -23.236 -18.209 -26.644 1.00 60.03 98 PRO A O 1
ATOM 772 N N . LEU A 1 99 ? -21.787 -17.226 -28.063 1.00 63.44 99 LEU A N 1
ATOM 773 C CA . LEU A 1 99 ? -22.702 -16.214 -28.581 1.00 63.44 99 LEU A CA 1
ATOM 774 C C . LEU A 1 99 ? -23.735 -16.948 -29.444 1.00 63.44 99 LEU A C 1
ATOM 776 O O . LEU A 1 99 ? -23.405 -17.453 -30.515 1.00 63.44 99 LEU A O 1
ATOM 780 N N . SER A 1 100 ? -24.961 -17.071 -28.940 1.00 63.81 100 SER A N 1
ATOM 781 C CA . SER A 1 100 ? -26.112 -17.486 -29.737 1.00 63.81 100 SER A CA 1
ATOM 782 C C . SER A 1 100 ? -26.462 -16.382 -30.739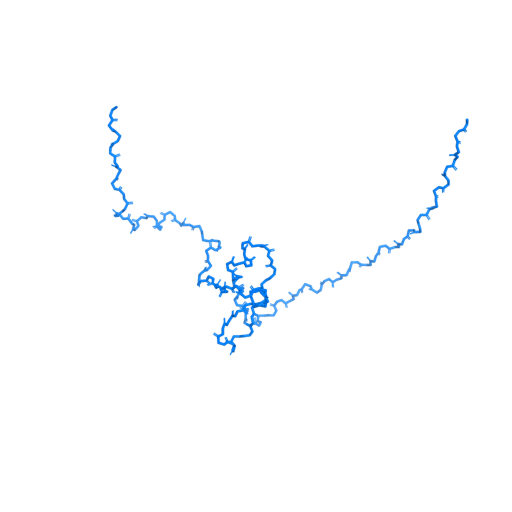 1.00 63.81 100 SER A C 1
ATOM 784 O O . SER A 1 100 ? -26.478 -15.215 -30.350 1.00 63.81 100 SER A O 1
ATOM 786 N N . HIS A 1 101 ? -26.701 -16.827 -31.979 1.00 63.00 101 HIS A N 1
ATOM 787 C CA . HIS A 1 101 ? -27.060 -16.114 -33.215 1.00 63.00 101 HIS A CA 1
ATOM 788 C C . HIS A 1 101 ? -27.763 -14.759 -33.079 1.00 63.00 101 HIS A C 1
ATOM 790 O O . HIS A 1 101 ? -28.761 -14.678 -32.330 1.00 63.00 101 HIS A O 1
#

InterPro domains:
  IPR001138 Zn(2)Cys(6) fungal-type DNA-binding domain [PF00172] (37-78)
  IPR001138 Zn(2)Cys(6) fungal-type DNA-binding domain [PS00463] (37-70)
  IPR001138 Zn(2)Cys(6) fungal-type DNA-binding domain [PS50048] (37-72)
  IPR001138 Zn(2)Cys(6) fungal-type DNA-binding domain [cd00067] (37-73)
  IPR036864 Zn(2)-C6 fungal-type DNA-binding domain superfamily [G3DSA:4.10.240.10] (35-93)
  IPR036864 Zn(2)-C6 fungal-type DNA-binding domain superfamily [SSF57701] (29-78)